Protein AF-A0A917LPY7-F1 (afdb_monomer)

Structure (mmCIF, N/CA/C/O backbone):
data_AF-A0A917LPY7-F1
#
_entry.id   AF-A0A917LPY7-F1
#
loop_
_atom_site.group_PDB
_atom_site.id
_atom_site.type_symbol
_atom_site.label_atom_id
_atom_site.label_alt_id
_atom_site.label_comp_id
_atom_site.label_asym_id
_atom_site.label_entity_id
_atom_site.label_seq_id
_atom_site.pdbx_PDB_ins_code
_atom_site.Cartn_x
_atom_site.Cartn_y
_atom_site.Cartn_z
_atom_site.occupancy
_atom_site.B_iso_or_equiv
_atom_site.auth_seq_id
_atom_site.auth_comp_id
_atom_site.auth_asym_id
_atom_site.auth_atom_id
_atom_site.pdbx_PDB_model_num
ATOM 1 N N . MET A 1 1 ? 67.720 -9.471 -18.665 1.00 42.44 1 MET A N 1
ATOM 2 C CA . MET A 1 1 ? 66.424 -9.735 -19.330 1.00 42.44 1 MET A CA 1
ATOM 3 C C . MET A 1 1 ? 65.319 -9.202 -18.431 1.00 42.44 1 MET A C 1
ATOM 5 O O . MET A 1 1 ? 65.084 -9.789 -17.387 1.00 42.44 1 MET A O 1
ATOM 9 N N . SER A 1 2 ? 64.726 -8.051 -18.761 1.00 42.56 2 SER A N 1
ATOM 10 C CA . SER A 1 2 ? 63.633 -7.454 -17.977 1.00 42.56 2 SER A CA 1
ATOM 11 C C . SER A 1 2 ? 62.319 -7.682 -18.719 1.00 42.56 2 SER A C 1
ATOM 13 O O . SER A 1 2 ? 62.159 -7.224 -19.850 1.00 42.56 2 SER A O 1
ATOM 15 N N . VAL A 1 3 ? 61.418 -8.455 -18.113 1.00 53.56 3 VAL A N 1
ATOM 16 C CA . VAL A 1 3 ? 60.101 -8.788 -18.663 1.00 53.56 3 VAL A CA 1
ATOM 17 C C . VAL A 1 3 ? 59.169 -7.608 -18.385 1.00 53.56 3 VAL A C 1
ATOM 19 O O . VAL A 1 3 ? 58.763 -7.392 -17.244 1.00 53.56 3 VAL A O 1
ATOM 22 N N . ARG A 1 4 ? 58.840 -6.815 -19.416 1.00 50.03 4 ARG A N 1
ATOM 23 C CA . ARG A 1 4 ? 57.766 -5.813 -19.325 1.00 50.03 4 ARG A CA 1
ATOM 24 C C . ARG A 1 4 ? 56.447 -6.548 -19.085 1.00 50.03 4 ARG A C 1
ATOM 26 O O . ARG A 1 4 ? 56.003 -7.304 -19.944 1.00 50.03 4 ARG A O 1
ATOM 33 N N . LYS A 1 5 ? 55.822 -6.318 -17.928 1.00 61.34 5 LYS A N 1
ATOM 34 C CA . LYS A 1 5 ? 54.415 -6.676 -17.717 1.00 61.34 5 LYS A CA 1
ATOM 35 C C . LYS A 1 5 ? 53.563 -5.863 -18.702 1.00 61.34 5 LYS A C 1
ATOM 37 O O . LYS A 1 5 ? 53.832 -4.668 -18.841 1.00 61.34 5 LYS A O 1
ATOM 42 N N . PRO A 1 6 ? 52.571 -6.467 -19.378 1.00 52.78 6 PRO A N 1
ATOM 43 C CA . PRO A 1 6 ? 51.635 -5.706 -20.189 1.00 52.78 6 PRO A CA 1
ATOM 44 C C . PRO A 1 6 ? 50.858 -4.781 -19.250 1.00 52.78 6 PRO A C 1
ATOM 46 O O . PRO A 1 6 ? 50.106 -5.239 -18.391 1.00 52.78 6 PRO A O 1
ATOM 49 N N . GLY A 1 7 ? 51.113 -3.478 -19.364 1.00 58.09 7 GLY A N 1
ATOM 50 C CA . GLY A 1 7 ? 50.223 -2.476 -18.801 1.00 58.09 7 GLY A CA 1
ATOM 51 C C . GLY A 1 7 ? 48.878 -2.642 -19.491 1.00 58.09 7 GLY A C 1
ATOM 52 O O . GLY A 1 7 ? 48.815 -2.678 -20.718 1.00 58.09 7 GLY A O 1
ATOM 53 N N . VAL A 1 8 ? 47.819 -2.822 -18.710 1.00 63.56 8 VAL A N 1
ATOM 54 C CA . VAL A 1 8 ? 46.458 -2.706 -19.224 1.00 63.56 8 VAL A CA 1
ATOM 55 C C . VAL A 1 8 ? 46.267 -1.224 -19.527 1.00 63.56 8 VAL A C 1
ATOM 57 O O . VAL A 1 8 ? 45.923 -0.444 -18.642 1.00 63.56 8 VAL A O 1
ATOM 60 N N . ASP A 1 9 ? 46.581 -0.826 -20.759 1.00 60.12 9 ASP A N 1
ATOM 61 C CA . ASP A 1 9 ? 46.229 0.486 -21.298 1.00 60.12 9 ASP A CA 1
ATOM 62 C C . ASP A 1 9 ? 44.709 0.508 -21.475 1.00 60.12 9 ASP A C 1
ATOM 64 O O . ASP A 1 9 ? 44.155 0.232 -22.538 1.00 60.12 9 ASP A O 1
ATOM 68 N N . THR A 1 10 ? 44.006 0.752 -20.372 1.00 64.62 10 THR A N 1
ATOM 69 C CA . THR A 1 10 ? 42.572 1.027 -20.395 1.00 64.62 10 THR A CA 1
ATOM 70 C C . THR A 1 10 ? 42.388 2.390 -21.046 1.00 64.62 10 THR A C 1
ATOM 72 O O . THR A 1 10 ? 42.613 3.421 -20.413 1.00 64.62 10 THR A O 1
ATOM 75 N N . ASP A 1 11 ? 42.026 2.391 -22.327 1.00 65.31 11 ASP A N 1
ATOM 76 C CA . ASP A 1 11 ? 41.759 3.606 -23.089 1.00 65.31 11 ASP A CA 1
ATOM 77 C C . ASP A 1 11 ? 40.650 4.418 -22.377 1.00 65.31 11 ASP A C 1
ATOM 79 O O . ASP A 1 11 ? 39.525 3.924 -22.222 1.00 65.31 11 ASP A O 1
ATOM 83 N N . PRO A 1 12 ? 40.923 5.648 -21.901 1.00 64.44 12 PRO A N 1
ATOM 84 C CA . PRO A 1 12 ? 39.954 6.445 -21.144 1.00 64.44 12 PRO A CA 1
ATOM 85 C C . PRO A 1 12 ? 38.694 6.781 -21.959 1.00 64.44 12 PRO A C 1
ATOM 87 O O . PRO A 1 12 ? 37.650 7.102 -21.385 1.00 64.44 12 PRO A O 1
ATOM 90 N N . SER A 1 13 ? 38.752 6.654 -23.291 1.00 65.25 13 SER A N 1
ATOM 91 C CA . SER A 1 13 ? 37.596 6.787 -24.181 1.00 65.25 13 SER A CA 1
ATOM 92 C C . SER A 1 13 ? 36.591 5.628 -24.071 1.00 65.25 13 SER A C 1
ATOM 94 O O . SER A 1 13 ? 35.400 5.815 -24.328 1.00 65.25 13 SER A O 1
ATOM 96 N N . LEU A 1 14 ? 37.034 4.437 -23.650 1.00 63.84 14 LEU A N 1
ATOM 97 C CA . LEU A 1 14 ? 36.156 3.291 -23.398 1.00 63.84 14 LEU A CA 1
ATOM 98 C C . LEU A 1 14 ? 35.393 3.463 -22.087 1.00 63.84 14 LEU A C 1
ATOM 100 O O . LEU A 1 14 ? 34.199 3.183 -22.041 1.00 63.84 14 LEU A O 1
ATOM 104 N N . ILE A 1 15 ? 36.047 3.981 -21.044 1.00 68.44 15 ILE A N 1
ATOM 105 C CA . ILE A 1 15 ? 35.411 4.234 -19.742 1.00 68.44 15 ILE A CA 1
ATOM 106 C C . ILE A 1 15 ? 34.332 5.315 -19.881 1.00 68.44 15 ILE A C 1
ATOM 108 O O . ILE A 1 15 ? 33.222 5.143 -19.381 1.00 68.44 15 ILE A O 1
ATOM 112 N N . SER A 1 16 ? 34.611 6.394 -20.621 1.00 71.69 16 SER A N 1
ATOM 113 C CA . SER A 1 16 ? 33.638 7.474 -20.844 1.00 71.69 16 SER A CA 1
ATOM 114 C C . SER A 1 16 ? 32.423 7.038 -21.670 1.00 71.69 16 SER A C 1
ATOM 116 O O . SER A 1 16 ? 31.326 7.549 -21.456 1.00 71.69 16 SER A O 1
ATOM 118 N N . ARG A 1 17 ? 32.585 6.060 -22.571 1.00 78.06 17 ARG A N 1
ATOM 119 C CA . ARG A 1 17 ? 31.487 5.453 -23.344 1.00 78.06 17 ARG A CA 1
ATOM 120 C C . ARG A 1 17 ? 30.746 4.349 -22.590 1.00 78.06 17 ARG A C 1
ATOM 122 O O . ARG A 1 17 ? 29.551 4.174 -22.807 1.00 78.06 17 ARG A O 1
ATOM 129 N N . ALA A 1 18 ? 31.424 3.632 -21.698 1.00 80.25 18 ALA A N 1
ATOM 130 C CA . ALA A 1 18 ? 30.830 2.577 -20.881 1.00 80.25 18 ALA A CA 1
ATOM 131 C C . ALA A 1 18 ? 30.012 3.132 -19.706 1.00 80.25 18 ALA A C 1
ATOM 133 O O . ALA A 1 18 ? 28.989 2.551 -19.351 1.00 80.25 18 ALA A O 1
ATOM 134 N N . LEU A 1 19 ? 30.414 4.270 -19.133 1.00 84.50 19 LEU A N 1
ATOM 135 C CA . LEU A 1 19 ? 29.720 4.915 -18.017 1.00 84.50 19 LEU A CA 1
ATOM 136 C C . LEU A 1 19 ? 28.223 5.196 -18.281 1.00 84.50 19 LEU A C 1
ATOM 138 O O . LEU A 1 19 ? 27.407 4.795 -17.451 1.00 84.50 19 LEU A O 1
ATOM 142 N N . PRO A 1 20 ? 27.806 5.823 -19.403 1.00 86.75 20 PRO A N 1
ATOM 143 C CA . PRO A 1 20 ? 26.387 6.060 -19.671 1.00 86.75 20 PRO A CA 1
ATOM 144 C C . PRO A 1 20 ? 25.604 4.761 -19.892 1.00 86.75 20 PRO A C 1
ATOM 146 O O . PRO A 1 20 ? 24.451 4.674 -19.485 1.00 86.75 20 PRO A O 1
ATOM 149 N N . VAL A 1 21 ? 26.224 3.737 -20.487 1.00 87.31 21 VAL A N 1
ATOM 150 C CA . VAL A 1 21 ? 25.593 2.421 -20.680 1.00 87.31 21 VAL A CA 1
ATOM 151 C C . VAL A 1 21 ? 25.374 1.730 -19.334 1.00 87.31 21 VAL A C 1
ATOM 153 O O . VAL A 1 21 ? 24.289 1.219 -19.075 1.00 87.31 21 VAL A O 1
ATOM 156 N N . LEU A 1 22 ? 26.373 1.769 -18.451 1.00 87.88 22 LEU A N 1
ATOM 157 C CA . LEU A 1 22 ? 26.282 1.221 -17.099 1.00 87.88 22 LEU A CA 1
ATOM 158 C C . LEU A 1 22 ? 25.208 1.940 -16.270 1.00 87.88 22 LEU A C 1
ATOM 160 O O . LEU A 1 22 ? 24.407 1.289 -15.603 1.00 87.88 22 LEU A O 1
ATOM 164 N N . LEU A 1 23 ? 25.144 3.272 -16.360 1.00 88.12 23 LEU A N 1
ATOM 165 C CA .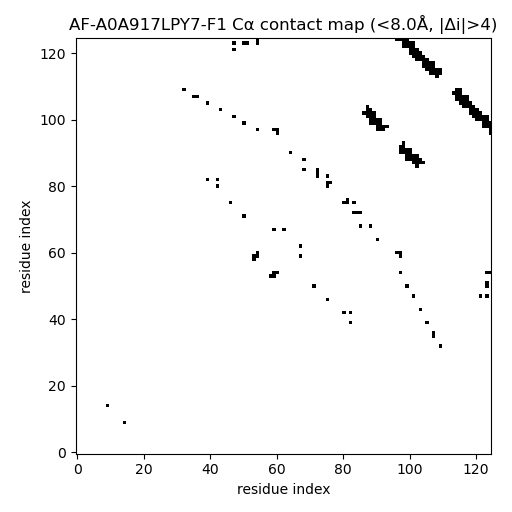 LEU A 1 23 ? 24.083 4.053 -15.727 1.00 88.12 23 LEU A CA 1
ATOM 166 C C . LEU A 1 23 ? 22.707 3.666 -16.264 1.00 88.12 23 LEU A C 1
ATOM 168 O O . LEU A 1 23 ? 21.784 3.498 -15.480 1.00 88.12 23 LEU A O 1
ATOM 172 N N . LEU A 1 24 ? 22.559 3.472 -17.573 1.00 88.56 24 LEU A N 1
ATOM 173 C CA . LEU A 1 24 ? 21.278 3.102 -18.169 1.00 88.56 24 LEU A CA 1
ATOM 174 C C . LEU A 1 24 ? 20.824 1.703 -17.726 1.00 88.56 24 LEU A C 1
ATOM 176 O O . LEU A 1 24 ? 19.658 1.519 -17.382 1.00 88.56 24 LEU A O 1
ATOM 180 N N . ILE A 1 25 ? 21.754 0.748 -17.641 1.00 88.06 25 ILE A N 1
ATOM 181 C CA . ILE A 1 25 ? 21.496 -0.602 -17.119 1.00 88.06 25 ILE A CA 1
ATOM 182 C C . ILE A 1 25 ? 21.080 -0.570 -15.644 1.00 88.06 25 ILE A C 1
ATOM 184 O O . ILE A 1 25 ? 20.316 -1.430 -15.228 1.00 88.06 25 ILE A O 1
ATOM 188 N N . LEU A 1 26 ? 21.540 0.401 -14.853 1.00 86.31 26 LEU A N 1
ATOM 189 C CA . LEU A 1 26 ? 21.194 0.498 -13.432 1.00 86.31 26 LEU A CA 1
ATOM 190 C C . LEU A 1 26 ? 19.912 1.310 -13.185 1.00 86.31 26 LEU A C 1
ATOM 192 O O . LEU A 1 26 ? 19.076 0.939 -12.364 1.00 86.31 26 LEU A O 1
ATOM 196 N N . VAL A 1 27 ? 19.736 2.408 -13.919 1.00 89.75 27 VAL A N 1
ATOM 197 C CA . VAL A 1 27 ? 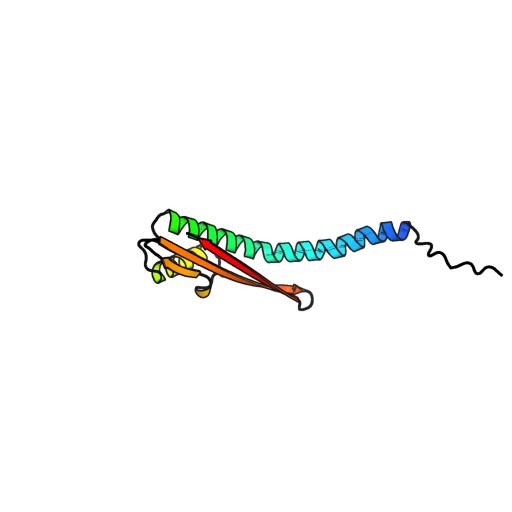18.624 3.350 -13.746 1.00 89.75 27 VAL A CA 1
ATOM 198 C C . VAL A 1 27 ? 17.318 2.778 -14.286 1.00 89.75 27 VAL A C 1
ATOM 200 O O . VAL A 1 27 ? 16.286 2.924 -13.639 1.00 89.75 27 VAL A O 1
ATOM 203 N N . VAL A 1 28 ? 17.332 2.103 -15.440 1.00 86.88 28 VAL A N 1
ATOM 204 C CA . VAL A 1 28 ? 16.097 1.578 -16.049 1.00 86.88 28 VAL A CA 1
ATOM 205 C C . VAL A 1 28 ? 15.407 0.535 -15.153 1.00 86.88 28 VAL A C 1
ATOM 207 O O . VAL A 1 28 ? 14.212 0.694 -14.896 1.00 86.88 28 VAL A O 1
ATOM 210 N N . PRO A 1 29 ? 16.106 -0.476 -14.598 1.00 83.81 29 PRO A N 1
ATOM 211 C CA . PRO A 1 29 ? 15.501 -1.402 -13.645 1.00 83.81 29 PRO A CA 1
ATOM 212 C C . PRO A 1 29 ? 15.061 -0.712 -12.356 1.00 83.81 29 PRO A C 1
ATOM 214 O O . PRO A 1 29 ? 13.995 -1.030 -11.842 1.00 83.81 29 PRO A O 1
ATOM 217 N N . ALA A 1 30 ? 15.832 0.258 -11.852 1.00 83.19 30 ALA A N 1
ATOM 218 C CA . ALA A 1 30 ? 15.455 1.002 -10.653 1.00 83.19 30 ALA A CA 1
ATOM 219 C C . ALA A 1 30 ? 14.136 1.768 -10.853 1.00 83.19 30 ALA A C 1
ATOM 221 O O . ALA A 1 30 ? 13.238 1.670 -10.020 1.00 83.19 30 ALA A O 1
ATOM 222 N N . ILE A 1 31 ? 13.975 2.465 -11.984 1.00 87.31 31 ILE A N 1
ATOM 223 C CA . ILE A 1 31 ? 12.723 3.151 -12.337 1.00 87.31 31 ILE A CA 1
ATOM 224 C C . ILE A 1 31 ? 11.579 2.145 -12.474 1.00 87.31 31 ILE A C 1
ATOM 226 O O . ILE A 1 31 ? 10.489 2.400 -11.972 1.00 87.31 31 ILE A O 1
ATOM 230 N N . TYR A 1 32 ? 11.816 1.002 -13.120 1.00 84.44 32 TYR A N 1
ATOM 231 C CA . TYR A 1 32 ? 10.805 -0.045 -13.266 1.00 84.44 32 TYR A CA 1
ATOM 232 C C . TYR A 1 32 ? 10.320 -0.572 -11.907 1.00 84.44 32 TYR A C 1
ATOM 234 O O . TYR A 1 32 ? 9.116 -0.673 -11.676 1.00 84.44 32 TYR A O 1
ATOM 242 N N . ILE A 1 33 ? 11.249 -0.849 -10.990 1.00 81.38 33 ILE A N 1
ATOM 243 C CA . ILE A 1 33 ? 10.945 -1.308 -9.630 1.00 81.38 33 ILE A CA 1
ATOM 244 C C . ILE A 1 33 ? 10.140 -0.242 -8.881 1.00 81.38 33 ILE A C 1
ATOM 246 O O . ILE A 1 33 ? 9.084 -0.549 -8.332 1.00 81.38 33 ILE A O 1
ATOM 250 N N . VAL A 1 34 ? 10.580 1.021 -8.910 1.00 82.06 34 VAL A N 1
ATOM 251 C CA . VAL A 1 34 ? 9.855 2.130 -8.270 1.00 82.06 34 VAL A CA 1
ATOM 252 C C . VAL A 1 34 ? 8.451 2.259 -8.850 1.00 82.06 34 VAL A C 1
ATOM 254 O O . VAL A 1 34 ? 7.489 2.318 -8.091 1.00 82.06 34 VAL A O 1
ATOM 257 N N . TYR A 1 35 ? 8.302 2.236 -10.174 1.00 82.88 35 TYR A N 1
ATOM 258 C CA . TYR A 1 35 ? 6.999 2.319 -10.833 1.00 82.88 35 TYR A CA 1
ATOM 259 C C . TYR A 1 35 ? 6.060 1.182 -10.411 1.00 82.88 35 TYR A C 1
ATOM 261 O O . TYR A 1 35 ? 4.862 1.399 -10.247 1.00 82.88 35 TYR A O 1
ATOM 269 N N . ARG A 1 36 ? 6.601 -0.020 -10.181 1.00 79.94 36 ARG A N 1
ATOM 270 C CA . ARG A 1 36 ? 5.821 -1.182 -9.751 1.00 79.94 36 ARG A CA 1
ATOM 271 C C . ARG A 1 36 ? 5.397 -1.112 -8.283 1.00 79.94 36 ARG A C 1
ATOM 273 O O . ARG A 1 36 ? 4.283 -1.514 -7.970 1.00 79.94 36 ARG A O 1
ATOM 280 N N . ILE A 1 37 ? 6.257 -0.592 -7.408 1.00 76.81 37 ILE A N 1
ATOM 281 C CA . ILE A 1 37 ? 6.002 -0.497 -5.961 1.00 76.81 37 ILE A CA 1
ATOM 282 C C . ILE A 1 37 ? 5.150 0.734 -5.610 1.00 76.81 37 ILE A C 1
ATOM 284 O O . ILE A 1 37 ? 4.361 0.682 -4.673 1.00 76.81 37 ILE A O 1
ATOM 288 N N . THR A 1 38 ? 5.270 1.831 -6.367 1.00 77.94 38 THR A N 1
ATOM 289 C CA . THR A 1 38 ? 4.560 3.103 -6.115 1.00 77.94 38 THR A CA 1
ATOM 290 C C . THR A 1 38 ? 3.055 2.950 -5.853 1.00 77.94 38 THR A C 1
ATOM 292 O O . THR A 1 38 ? 2.609 3.454 -4.824 1.00 77.94 38 THR A O 1
ATOM 295 N N . PRO A 1 39 ? 2.253 2.286 -6.713 1.00 77.75 39 PRO A N 1
ATOM 296 C CA . PRO A 1 39 ? 0.818 2.146 -6.452 1.00 77.75 39 PRO A CA 1
ATOM 297 C C . PRO A 1 39 ? 0.546 1.388 -5.148 1.00 77.75 39 PRO A C 1
ATOM 299 O O . PRO A 1 39 ? -0.277 1.810 -4.348 1.00 77.75 39 PRO A O 1
ATOM 302 N N . ALA A 1 40 ? 1.322 0.340 -4.879 1.00 73.62 40 ALA A N 1
ATOM 303 C CA . ALA A 1 40 ? 1.179 -0.495 -3.694 1.00 73.62 40 ALA A CA 1
ATOM 304 C C . ALA A 1 40 ? 1.531 0.267 -2.395 1.00 73.62 40 ALA A C 1
ATOM 306 O O . ALA A 1 40 ? 0.899 0.082 -1.356 1.00 73.62 40 ALA A O 1
ATOM 307 N N . TYR A 1 41 ? 2.517 1.167 -2.466 1.00 75.38 41 TYR A N 1
ATOM 308 C CA . TYR A 1 41 ? 2.876 2.066 -1.369 1.00 75.38 41 TYR A CA 1
ATOM 309 C C . TYR A 1 41 ? 1.822 3.156 -1.132 1.00 75.38 41 TYR A C 1
ATOM 311 O O . TYR A 1 41 ? 1.533 3.494 0.015 1.00 75.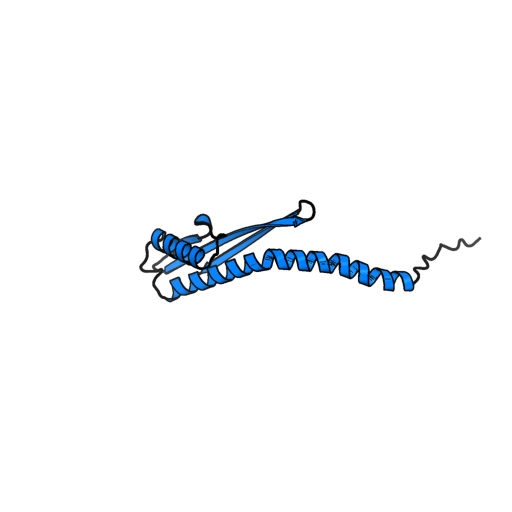38 41 TYR A O 1
ATOM 319 N N . LEU A 1 42 ? 1.242 3.710 -2.203 1.00 79.88 42 LEU A N 1
ATOM 320 C CA . LEU A 1 42 ? 0.136 4.660 -2.087 1.00 79.88 42 LEU A CA 1
ATOM 321 C C . LEU A 1 42 ? -1.059 4.000 -1.394 1.00 79.88 42 LEU A C 1
ATOM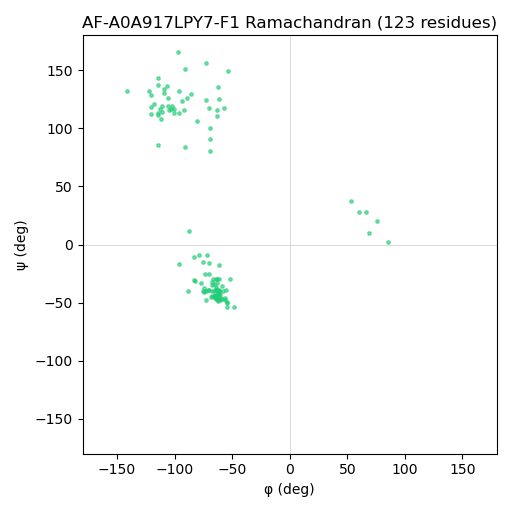 323 O O . LEU A 1 42 ? -1.558 4.565 -0.423 1.00 79.88 42 LEU A O 1
ATOM 327 N N . ASP A 1 43 ? -1.444 2.794 -1.816 1.00 74.25 43 ASP A N 1
ATOM 328 C CA . ASP A 1 43 ? -2.515 2.013 -1.186 1.00 74.25 43 ASP A CA 1
ATOM 329 C C . ASP A 1 43 ? -2.266 1.831 0.318 1.00 74.25 43 ASP A C 1
ATOM 331 O O . ASP A 1 43 ? -3.132 2.152 1.134 1.00 74.25 43 ASP A O 1
ATOM 335 N N . TYR A 1 44 ? -1.054 1.406 0.698 1.00 73.69 44 TYR A N 1
ATOM 336 C CA . TYR A 1 44 ? -0.650 1.281 2.101 1.00 73.69 44 TYR A CA 1
ATOM 337 C C . TYR A 1 44 ? -0.806 2.600 2.872 1.00 73.69 44 TYR A C 1
ATOM 339 O O . TYR A 1 44 ? -1.379 2.641 3.963 1.00 73.69 44 TYR A O 1
ATOM 347 N N . HIS A 1 45 ? -0.327 3.707 2.304 1.00 79.50 45 HIS A N 1
ATOM 348 C CA . HIS A 1 45 ? -0.397 5.008 2.959 1.00 79.50 45 HIS A CA 1
ATOM 349 C C . HIS A 1 45 ? -1.844 5.480 3.162 1.00 79.50 45 HIS A C 1
ATOM 351 O O . HIS A 1 45 ? -2.184 6.023 4.220 1.00 79.50 45 HIS A O 1
ATOM 357 N N . TYR A 1 46 ? -2.714 5.241 2.177 1.00 79.50 46 TYR A N 1
ATOM 358 C CA . TYR A 1 46 ? -4.143 5.516 2.297 1.00 79.50 46 TYR A CA 1
ATOM 359 C C . TYR A 1 46 ? -4.788 4.658 3.389 1.00 79.50 46 TYR A C 1
ATOM 361 O O . TYR A 1 46 ? -5.485 5.210 4.241 1.00 79.50 46 TYR A O 1
ATOM 369 N N . MET A 1 47 ? -4.491 3.354 3.440 1.00 76.69 47 MET A N 1
ATOM 370 C CA . MET A 1 47 ? -4.983 2.456 4.492 1.00 76.69 47 MET A CA 1
ATOM 371 C C . MET A 1 47 ? -4.652 2.963 5.893 1.00 76.69 47 MET A C 1
ATOM 373 O O . MET A 1 47 ? -5.548 3.131 6.723 1.00 76.69 47 MET A O 1
ATOM 377 N N . VAL A 1 48 ? -3.375 3.250 6.150 1.00 77.38 48 VAL A N 1
ATOM 378 C CA . VAL A 1 48 ? -2.910 3.720 7.460 1.00 77.38 48 VAL A CA 1
ATOM 379 C C . VAL A 1 48 ? -3.571 5.046 7.831 1.00 77.38 48 VAL A C 1
ATOM 381 O O . VAL A 1 48 ? -3.977 5.245 8.978 1.00 77.38 48 VAL A O 1
ATOM 384 N N . THR A 1 49 ? -3.726 5.953 6.866 1.00 80.62 49 THR A N 1
ATOM 385 C CA . THR A 1 49 ? -4.350 7.260 7.105 1.00 80.62 49 THR A CA 1
ATOM 386 C C . THR A 1 49 ? -5.827 7.114 7.470 1.00 80.62 49 THR A C 1
ATOM 388 O O . THR A 1 49 ? -6.272 7.711 8.452 1.00 80.62 49 THR A O 1
ATOM 391 N N . THR A 1 50 ? -6.582 6.281 6.748 1.00 77.06 50 THR A N 1
ATOM 392 C CA . THR A 1 50 ? -7.98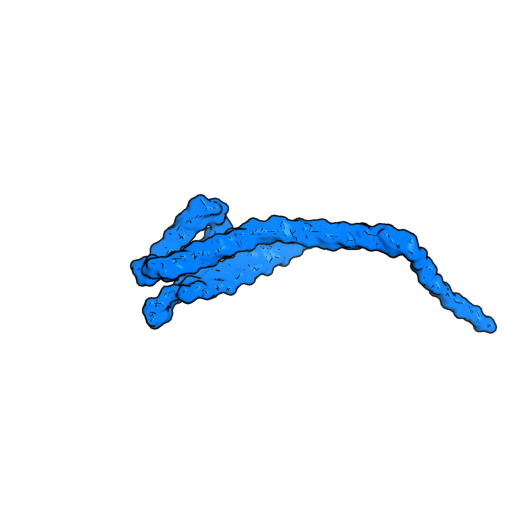6 5.984 7.069 1.00 77.06 50 THR A CA 1
ATOM 393 C C . THR A 1 50 ? -8.117 5.312 8.435 1.00 77.06 50 THR A C 1
ATOM 395 O O . THR A 1 50 ? -8.996 5.667 9.218 1.00 77.06 50 THR A O 1
ATOM 398 N N . ALA A 1 51 ? -7.209 4.395 8.772 1.00 73.81 51 ALA A N 1
ATOM 399 C CA . ALA A 1 51 ? -7.220 3.712 10.061 1.00 73.81 51 ALA A CA 1
ATOM 400 C C . ALA A 1 51 ? -6.993 4.678 11.226 1.00 73.81 51 ALA A C 1
ATOM 402 O O . ALA A 1 51 ? -7.751 4.681 12.196 1.00 73.81 51 ALA A O 1
ATOM 403 N N . ARG A 1 52 ? -5.991 5.556 11.096 1.00 78.00 52 ARG A N 1
ATOM 404 C CA . ARG A 1 52 ? -5.721 6.626 12.066 1.00 78.00 52 ARG A CA 1
ATOM 405 C C . ARG A 1 52 ? -6.924 7.541 12.244 1.00 78.00 52 ARG A C 1
ATOM 407 O O . ARG A 1 52 ? -7.222 7.924 13.370 1.00 78.00 52 ARG A O 1
ATOM 414 N N . GLN A 1 53 ? -7.632 7.874 11.165 1.00 78.31 53 GLN A N 1
ATOM 415 C CA . GLN A 1 53 ? -8.844 8.692 11.240 1.00 78.31 53 GLN A CA 1
ATOM 416 C C . GLN A 1 53 ? -9.970 7.989 12.013 1.00 78.31 53 GLN A C 1
ATOM 418 O O . GLN A 1 53 ? -10.566 8.616 12.885 1.00 78.31 53 GLN A O 1
ATOM 423 N N . MET A 1 54 ? -10.213 6.696 11.770 1.00 71.56 54 MET A N 1
ATOM 424 C CA . MET A 1 54 ? -11.240 5.924 12.490 1.00 71.56 54 MET A CA 1
ATOM 425 C C . MET A 1 54 ? -10.944 5.779 13.991 1.00 71.56 54 MET A C 1
ATOM 427 O O . MET A 1 54 ? -11.866 5.825 14.811 1.00 71.56 54 MET A O 1
ATOM 431 N N . VAL A 1 55 ? -9.669 5.622 14.367 1.00 72.62 55 VAL A N 1
ATOM 432 C CA . VAL A 1 55 ? -9.263 5.550 15.781 1.00 72.62 55 VAL A CA 1
ATOM 433 C C . VAL A 1 55 ? -9.351 6.923 16.444 1.00 72.62 55 VAL A C 1
ATOM 435 O O . VAL A 1 55 ? -9.989 7.056 17.487 1.00 72.62 55 VAL A O 1
ATOM 438 N N . HIS A 1 56 ? -8.816 7.974 15.813 1.00 72.69 56 HIS A N 1
ATOM 439 C CA . HIS A 1 56 ? -8.876 9.335 16.359 1.00 72.69 56 HIS A CA 1
ATOM 440 C C . HIS A 1 56 ? -10.298 9.899 16.470 1.00 72.69 56 HIS A C 1
ATOM 442 O O . HIS A 1 56 ? -10.556 10.703 17.365 1.00 72.69 56 HIS A O 1
ATOM 448 N N . ALA A 1 57 ? -11.225 9.489 15.601 1.00 67.12 57 ALA A N 1
ATOM 449 C CA . ALA A 1 57 ? -12.628 9.892 15.679 1.00 67.12 57 ALA A CA 1
ATOM 450 C C . ALA A 1 57 ? -13.391 9.232 16.851 1.00 67.12 57 ALA A C 1
ATOM 452 O O . ALA A 1 57 ? -14.529 9.611 17.136 1.00 67.12 57 ALA A O 1
ATOM 453 N N . GLY A 1 58 ? -12.795 8.247 17.540 1.00 63.16 58 GLY A N 1
ATOM 454 C CA . GLY A 1 58 ? -13.457 7.474 18.598 1.00 63.16 58 GLY A CA 1
ATOM 455 C C . GLY A 1 58 ? -14.562 6.545 18.075 1.00 63.16 58 GLY A C 1
ATOM 456 O O . GLY A 1 58 ? -15.334 5.985 18.856 1.00 63.16 58 GLY A O 1
ATOM 457 N N . GLU A 1 59 ? -14.661 6.374 16.755 1.00 63.47 59 GLU A N 1
ATOM 458 C CA . GLU A 1 59 ? -15.604 5.457 16.110 1.00 63.47 59 GLU A CA 1
ATOM 459 C C . GLU A 1 59 ? -15.162 4.006 16.327 1.00 63.47 59 GLU A C 1
ATOM 461 O O . GLU A 1 59 ? -15.975 3.156 16.697 1.00 63.47 59 GLU A O 1
ATOM 466 N N . ALA A 1 60 ? -13.851 3.745 16.250 1.00 60.16 60 ALA A N 1
ATOM 467 C CA . ALA A 1 60 ? -13.272 2.426 16.508 1.00 60.16 60 ALA A CA 1
ATOM 468 C C . ALA A 1 60 ? -13.518 1.911 17.944 1.00 60.16 60 ALA A C 1
ATOM 470 O O . ALA A 1 60 ? -13.638 0.704 18.154 1.00 60.16 60 ALA A O 1
ATOM 471 N N . GLU A 1 61 ? -13.647 2.801 18.936 1.00 61.81 61 GLU A N 1
ATOM 472 C CA . GLU A 1 61 ? -13.935 2.420 20.330 1.00 61.81 61 GLU A CA 1
ATOM 473 C C . GLU A 1 61 ? -15.385 1.958 20.537 1.00 61.81 61 GLU A C 1
ATOM 475 O O . GLU A 1 61 ? -15.668 1.176 21.446 1.00 61.81 61 GLU A O 1
ATOM 480 N N . ARG A 1 62 ? -16.315 2.417 19.687 1.00 64.75 62 ARG A N 1
ATOM 481 C CA . ARG A 1 62 ? -17.751 2.096 19.778 1.00 64.75 62 ARG A CA 1
ATOM 482 C C . ARG A 1 62 ? -18.174 0.942 18.872 1.00 64.75 62 ARG A C 1
ATOM 484 O O . ARG A 1 62 ? -19.252 0.383 19.063 1.00 64.75 62 ARG A O 1
ATOM 491 N N . MET A 1 63 ? -17.349 0.591 17.891 1.00 67.00 63 MET A N 1
ATOM 492 C CA . MET A 1 63 ? -17.632 -0.463 16.918 1.00 67.00 63 MET A CA 1
ATOM 493 C C . MET A 1 63 ? -17.110 -1.814 17.403 1.00 67.00 63 MET A C 1
ATOM 495 O O . MET A 1 63 ? -16.135 -1.893 18.138 1.00 67.00 63 MET A O 1
ATOM 499 N N . SER A 1 64 ? -17.739 -2.917 17.008 1.00 70.12 64 SER A N 1
ATOM 500 C CA . SER A 1 64 ? -17.159 -4.260 17.174 1.00 70.12 64 SER A CA 1
ATOM 501 C C . SER A 1 64 ? -16.010 -4.484 16.181 1.00 70.12 64 SER A C 1
ATOM 503 O O . SER A 1 64 ? -15.969 -3.849 15.132 1.00 70.12 64 SER A O 1
ATOM 505 N N . GLY A 1 65 ? -15.076 -5.397 16.477 1.00 68.81 65 GLY A N 1
ATOM 506 C CA . GLY A 1 65 ? -13.954 -5.674 15.568 1.00 68.81 65 GLY A CA 1
ATOM 507 C C . GLY A 1 65 ? -14.407 -6.061 14.151 1.00 68.81 65 GLY A C 1
ATOM 508 O O . GLY A 1 65 ? -13.861 -5.575 13.168 1.00 68.81 65 GLY A O 1
ATOM 509 N N . SER A 1 66 ? -15.484 -6.842 14.028 1.00 73.00 66 SER A N 1
ATOM 510 C CA . SER A 1 66 ? -16.077 -7.185 12.730 1.00 73.00 66 SER A CA 1
ATOM 511 C C . SER A 1 66 ? -16.720 -5.991 12.016 1.00 73.00 66 SER A C 1
ATOM 513 O O . SER A 1 66 ? -16.681 -5.935 10.791 1.00 73.00 66 SER A O 1
ATOM 515 N N . GLN A 1 67 ? -17.287 -5.026 12.750 1.00 73.94 67 GLN A N 1
ATOM 516 C CA . GLN A 1 67 ? -17.793 -3.780 12.166 1.00 73.94 67 GLN A CA 1
ATOM 517 C C . GLN A 1 67 ? -16.660 -2.905 11.645 1.00 73.94 67 GLN A C 1
ATOM 519 O O . GLN A 1 67 ? -16.767 -2.436 10.523 1.00 73.94 67 GLN A O 1
ATOM 524 N N . ILE A 1 68 ? -15.577 -2.735 12.410 1.00 75.88 68 ILE A N 1
ATOM 525 C CA . ILE A 1 68 ? -14.392 -1.991 11.954 1.00 75.88 68 ILE A CA 1
ATOM 526 C C . ILE A 1 68 ? -13.867 -2.614 10.663 1.00 75.88 68 ILE A C 1
ATOM 528 O O . ILE A 1 68 ? -13.609 -1.914 9.694 1.00 75.88 68 ILE A O 1
ATOM 532 N N . LEU A 1 69 ? -13.766 -3.940 10.630 1.00 77.94 69 LEU A N 1
ATOM 533 C CA . LEU A 1 69 ? -13.223 -4.660 9.489 1.00 77.94 69 LEU A CA 1
ATOM 5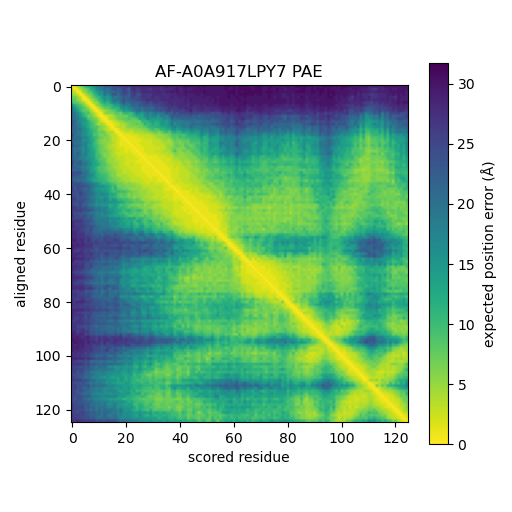34 C C . LEU A 1 69 ? -14.127 -4.557 8.247 1.00 77.94 69 LEU A C 1
ATOM 536 O O . LEU A 1 69 ? -13.628 -4.343 7.144 1.00 77.94 69 LEU A O 1
ATOM 540 N N . ASN A 1 70 ? -15.451 -4.636 8.419 1.00 79.62 70 ASN A N 1
ATOM 541 C CA . ASN A 1 70 ? -16.411 -4.429 7.330 1.00 79.62 70 ASN A CA 1
ATOM 542 C C . ASN A 1 70 ? -16.405 -2.991 6.807 1.00 79.62 70 ASN A C 1
ATOM 544 O O . ASN A 1 70 ? -16.429 -2.792 5.596 1.00 79.62 70 ASN A O 1
ATOM 548 N N . ASP A 1 71 ? -16.379 -2.004 7.699 1.00 78.06 71 ASP A N 1
ATOM 549 C CA . ASP A 1 71 ? -16.432 -0.590 7.327 1.00 78.06 71 ASP A CA 1
ATOM 550 C C . ASP A 1 71 ? -15.127 -0.155 6.646 1.00 78.06 71 ASP A C 1
ATOM 552 O O . ASP A 1 71 ? -15.132 0.510 5.611 1.00 78.06 71 ASP A O 1
ATOM 556 N N . PHE A 1 72 ? -13.996 -0.655 7.148 1.00 77.38 72 PHE A N 1
ATOM 557 C CA . PHE A 1 72 ? -12.692 -0.476 6.524 1.00 77.38 72 PHE A CA 1
ATOM 558 C C . PHE A 1 72 ? -12.628 -1.153 5.150 1.00 77.38 72 PHE A C 1
ATOM 560 O O . PHE A 1 72 ? -12.224 -0.526 4.176 1.00 77.38 72 PHE A O 1
ATOM 567 N N . SER A 1 73 ? -13.103 -2.398 5.026 1.00 77.12 73 SER A N 1
ATOM 568 C CA . SER A 1 73 ? -13.171 -3.099 3.735 1.00 77.12 73 SER A CA 1
ATOM 569 C C . SER A 1 73 ? -14.081 -2.384 2.728 1.00 77.12 73 SER A C 1
ATOM 571 O O . SER A 1 73 ? -13.736 -2.278 1.549 1.00 77.12 73 SER A O 1
ATOM 573 N N . ALA A 1 74 ? -15.216 -1.847 3.183 1.00 78.38 74 ALA A N 1
ATOM 574 C CA . ALA A 1 74 ? -16.114 -1.057 2.351 1.00 78.38 74 ALA A CA 1
ATOM 575 C C . ALA A 1 74 ? -15.439 0.236 1.868 1.00 78.38 74 ALA A C 1
ATOM 577 O O . ALA A 1 74 ? -15.474 0.525 0.671 1.00 78.38 74 ALA A O 1
ATOM 578 N N . ASN A 1 75 ? -14.760 0.965 2.758 1.00 77.31 75 ASN A N 1
ATOM 579 C CA . ASN A 1 75 ? -14.011 2.173 2.408 1.00 77.31 75 ASN A CA 1
ATOM 580 C C . ASN A 1 75 ? -12.850 1.897 1.443 1.00 77.31 75 ASN A C 1
ATOM 582 O O . ASN A 1 75 ? -12.637 2.673 0.512 1.00 77.31 75 ASN A O 1
ATOM 586 N N . MET A 1 76 ? -12.128 0.786 1.608 1.00 77.75 76 MET A N 1
ATOM 587 C CA . MET A 1 76 ? -11.058 0.3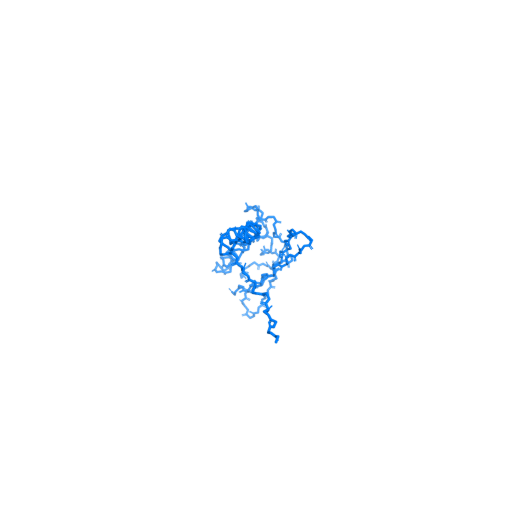94 0.682 1.00 77.75 76 MET A CA 1
ATOM 588 C C . MET A 1 76 ? -11.607 0.093 -0.716 1.00 77.75 76 MET A C 1
ATOM 590 O O . MET A 1 76 ? -11.096 0.623 -1.701 1.00 77.75 76 MET A O 1
ATOM 594 N N . ARG A 1 77 ? -12.724 -0.643 -0.814 1.00 77.44 77 ARG A N 1
ATOM 595 C CA . ARG A 1 77 ? -13.402 -0.895 -2.099 1.00 77.44 77 ARG A CA 1
ATOM 596 C C . ARG A 1 77 ? -13.904 0.382 -2.770 1.00 77.44 77 ARG A C 1
ATOM 598 O O . ARG A 1 77 ? -13.786 0.512 -3.984 1.00 77.44 77 ARG A O 1
ATOM 605 N N . LEU A 1 78 ? -14.460 1.324 -2.007 1.00 71.81 78 LEU A N 1
ATOM 606 C CA . LEU A 1 78 ? -14.921 2.611 -2.547 1.00 71.81 78 LEU A CA 1
ATOM 607 C C . LEU A 1 78 ? -13.766 3.438 -3.131 1.00 71.81 78 LEU A C 1
ATOM 609 O O . LEU A 1 78 ? -13.945 4.124 -4.137 1.00 71.81 78 LEU A O 1
ATOM 613 N N . ASN A 1 79 ? -12.574 3.322 -2.546 1.00 71.69 79 ASN A N 1
ATOM 614 C CA . ASN A 1 79 ? -11.360 3.976 -3.027 1.00 71.69 79 ASN A CA 1
ATOM 615 C C . ASN A 1 79 ? -10.595 3.162 -4.088 1.00 71.69 79 ASN A C 1
ATOM 617 O O . ASN A 1 79 ? -9.487 3.546 -4.445 1.00 71.69 79 ASN A O 1
ATOM 621 N N . HIS A 1 80 ? -11.192 2.093 -4.635 1.00 70.31 80 HIS A N 1
ATOM 622 C CA . HIS A 1 80 ? -10.584 1.201 -5.638 1.00 70.31 80 HIS A CA 1
ATOM 623 C C . HIS A 1 80 ? -9.298 0.504 -5.158 1.00 70.31 80 HIS A C 1
ATOM 625 O O . HIS A 1 80 ? -8.437 0.146 -5.959 1.00 70.31 80 HIS A O 1
ATOM 631 N N . ILE A 1 81 ? -9.175 0.292 -3.846 1.00 68.62 81 ILE A N 1
ATOM 632 C CA . ILE A 1 81 ? -8.068 -0.438 -3.231 1.00 68.62 81 ILE A CA 1
ATOM 633 C C . ILE A 1 81 ? -8.478 -1.914 -3.134 1.00 68.62 81 ILE A C 1
ATOM 635 O O . ILE A 1 81 ? -8.990 -2.379 -2.115 1.00 68.62 81 ILE A O 1
ATOM 639 N N . ASP A 1 82 ? -8.281 -2.649 -4.232 1.00 65.75 82 ASP A N 1
ATOM 640 C CA . ASP A 1 82 ? -8.588 -4.088 -4.337 1.00 65.75 82 ASP A CA 1
ATOM 641 C C . ASP A 1 82 ? -7.513 -4.981 -3.687 1.00 65.75 82 ASP A C 1
ATOM 643 O O . ASP A 1 82 ? -7.695 -6.187 -3.523 1.00 65.75 82 ASP A O 1
ATOM 647 N N . THR A 1 83 ? -6.386 -4.386 -3.299 1.00 66.88 83 THR A N 1
ATOM 648 C CA . THR A 1 83 ? -5.260 -5.041 -2.624 1.00 66.88 83 THR A CA 1
ATOM 649 C C . THR A 1 83 ? -5.542 -5.341 -1.153 1.00 66.88 83 THR A C 1
ATOM 651 O O . THR A 1 83 ? -4.840 -6.152 -0.555 1.00 66.88 83 THR A O 1
ATOM 654 N N . PHE A 1 84 ? -6.579 -4.746 -0.553 1.00 65.94 84 PHE A N 1
ATOM 655 C CA . PHE A 1 84 ? -6.926 -5.000 0.843 1.00 65.94 84 PHE A CA 1
ATOM 656 C C . PHE A 1 84 ? -7.546 -6.384 1.053 1.00 65.94 84 PHE A C 1
ATOM 658 O O . PHE A 1 84 ? -8.606 -6.696 0.509 1.00 65.94 84 PHE A O 1
ATOM 665 N N . GLN A 1 85 ? -6.958 -7.173 1.949 1.00 67.88 85 GLN A N 1
ATOM 666 C CA . GLN A 1 85 ? -7.559 -8.398 2.466 1.00 67.88 85 GLN A CA 1
ATOM 667 C C . GLN A 1 85 ? -7.861 -8.255 3.955 1.00 67.88 85 GLN A C 1
ATOM 669 O O . GLN A 1 85 ? -7.076 -7.701 4.721 1.00 67.88 85 GLN A O 1
ATOM 674 N N . ALA A 1 86 ? -8.982 -8.841 4.381 1.00 64.19 86 ALA A N 1
ATOM 675 C CA . ALA A 1 86 ? -9.413 -8.884 5.778 1.00 64.19 86 ALA A CA 1
ATOM 676 C C . ALA A 1 86 ? -8.334 -9.418 6.741 1.00 64.19 86 ALA A C 1
ATOM 678 O O . ALA A 1 86 ? -8.303 -9.025 7.901 1.00 64.19 86 ALA A O 1
ATOM 679 N N . GLY A 1 87 ? -7.452 -10.300 6.258 1.00 68.69 87 GLY A N 1
ATOM 680 C CA . GLY A 1 87 ? -6.355 -10.867 7.043 1.00 68.69 87 GLY A CA 1
ATOM 681 C C . GLY A 1 87 ? -5.231 -9.885 7.382 1.00 68.69 87 GLY A C 1
ATOM 682 O O . GLY A 1 87 ? -4.463 -10.173 8.291 1.00 68.69 87 GLY A O 1
ATOM 683 N N . TYR A 1 88 ? -5.146 -8.738 6.702 1.00 71.81 88 TYR A N 1
ATOM 684 C CA . TYR A 1 88 ? -4.104 -7.733 6.944 1.00 71.81 88 TYR A CA 1
ATOM 685 C C . TYR A 1 88 ? -4.416 -6.799 8.112 1.00 71.81 88 TYR A C 1
ATOM 687 O O . TYR A 1 88 ? -3.555 -6.026 8.521 1.00 71.81 88 TYR A O 1
ATOM 695 N N . LEU A 1 89 ? -5.643 -6.839 8.638 1.00 72.75 89 LEU A N 1
ATOM 696 C CA . LEU A 1 89 ? -6.071 -6.010 9.755 1.00 72.75 89 LEU A CA 1
ATOM 697 C C . LEU A 1 89 ? -6.379 -6.884 10.964 1.00 72.75 89 LEU A C 1
ATOM 699 O O . LEU A 1 89 ? -7.361 -7.629 10.988 1.00 72.75 89 LEU A O 1
ATOM 703 N N . ARG A 1 90 ? -5.568 -6.736 12.004 1.00 76.88 90 ARG A N 1
ATOM 704 C CA . ARG A 1 90 ? -5.775 -7.369 13.297 1.00 76.88 90 ARG A CA 1
ATOM 705 C C . ARG A 1 90 ? -6.169 -6.317 14.321 1.00 76.88 90 ARG A C 1
ATOM 707 O O . ARG A 1 90 ? -5.595 -5.238 14.394 1.00 76.88 90 ARG A O 1
ATOM 714 N N . ILE A 1 91 ? -7.196 -6.626 15.100 1.00 77.06 91 ILE A N 1
ATOM 715 C CA . ILE A 1 91 ? -7.779 -5.687 16.056 1.00 77.06 91 ILE A CA 1
ATOM 716 C C . ILE A 1 91 ? -7.491 -6.226 17.445 1.00 77.06 91 ILE A C 1
ATOM 718 O O . ILE A 1 91 ? -7.971 -7.303 17.804 1.00 77.06 91 ILE A O 1
ATOM 722 N N . GLU A 1 92 ? -6.722 -5.475 18.221 1.00 77.50 92 GLU A N 1
ATOM 723 C CA . GLU A 1 92 ? -6.423 -5.798 19.609 1.00 77.50 92 GLU A CA 1
ATOM 724 C C . GLU A 1 92 ? -7.038 -4.737 20.520 1.00 77.50 92 GLU A C 1
ATOM 726 O O . GLU A 1 92 ? -7.016 -3.543 20.235 1.00 77.50 92 GLU A O 1
ATOM 731 N N . ARG A 1 93 ? -7.653 -5.175 21.619 1.00 73.38 93 ARG A N 1
ATOM 732 C CA . ARG A 1 93 ? -8.168 -4.277 22.654 1.00 73.38 93 ARG A CA 1
ATOM 733 C C . ARG A 1 93 ? -7.486 -4.605 23.952 1.00 73.38 93 ARG A C 1
ATOM 735 O O . ARG A 1 93 ? -7.746 -5.660 24.525 1.00 73.38 93 ARG A O 1
ATOM 742 N N . ASP A 1 94 ? -6.673 -3.674 24.419 1.00 67.44 94 ASP A N 1
ATOM 743 C CA . ASP A 1 94 ? -6.072 -3.748 25.737 1.00 67.44 94 ASP A CA 1
ATOM 744 C C . ASP A 1 94 ? -6.493 -2.523 26.554 1.00 67.44 94 ASP A C 1
ATOM 746 O O . ASP A 1 94 ? -6.411 -1.379 26.103 1.00 67.44 94 ASP A O 1
ATOM 750 N N . SER A 1 95 ? -6.996 -2.779 27.762 1.00 63.69 95 SER A N 1
ATOM 751 C CA . SER A 1 95 ? -7.233 -1.763 28.792 1.00 63.69 95 SER A CA 1
ATOM 752 C C . SER A 1 95 ? -8.088 -0.558 28.350 1.00 63.69 95 SER A C 1
ATOM 754 O O . SER A 1 95 ? -7.852 0.576 28.766 1.00 63.69 95 SER A O 1
ATOM 756 N N . GLY A 1 96 ? -9.105 -0.799 27.513 1.00 66.25 96 GLY A N 1
ATOM 757 C CA . GLY A 1 96 ? -10.050 0.225 27.041 1.00 66.25 96 GLY A CA 1
ATOM 758 C C . GLY A 1 96 ? -9.588 1.022 25.819 1.00 66.25 96 GLY A C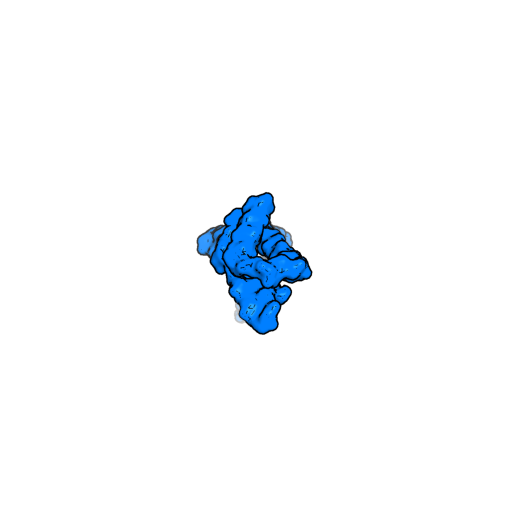 1
ATOM 759 O O . GLY A 1 96 ? -10.322 1.898 25.377 1.00 66.25 96 GLY A O 1
ATOM 760 N N . ARG A 1 97 ? -8.418 0.706 25.250 1.00 64.69 97 ARG A N 1
ATOM 761 C CA . ARG A 1 97 ? -7.927 1.278 23.990 1.00 64.69 97 ARG A CA 1
ATOM 762 C C . ARG A 1 97 ? -8.035 0.242 22.879 1.00 64.69 97 ARG A C 1
ATOM 764 O O . ARG A 1 97 ? -7.728 -0.931 23.091 1.00 64.69 97 ARG A O 1
ATOM 771 N N . THR A 1 98 ? -8.499 0.665 21.706 1.00 70.62 98 THR A N 1
ATOM 772 C CA . THR A 1 98 ? -8.551 -0.194 20.515 1.00 70.62 98 THR A CA 1
ATOM 773 C C . THR A 1 98 ? -7.317 0.077 19.672 1.00 70.62 98 THR A C 1
ATOM 775 O O . THR A 1 98 ? -7.191 1.160 19.121 1.00 70.62 98 THR A O 1
ATOM 778 N N . MET A 1 99 ? -6.433 -0.911 19.571 1.00 72.50 99 MET A N 1
ATOM 779 C CA . MET A 1 99 ? -5.271 -0.885 18.693 1.00 72.50 99 MET A CA 1
ATOM 780 C C . MET A 1 99 ? -5.606 -1.601 17.385 1.00 72.50 99 MET A C 1
ATOM 782 O O . MET A 1 99 ? -6.140 -2.715 17.380 1.00 72.50 99 MET A O 1
ATOM 786 N N . LEU A 1 100 ? -5.278 -0.959 16.269 1.00 71.69 100 LEU A N 1
ATOM 787 C CA . LEU A 1 100 ? -5.351 -1.562 14.943 1.00 71.69 100 LEU A CA 1
ATOM 788 C C . LEU A 1 100 ? -3.933 -1.920 14.511 1.00 71.69 100 LEU A C 1
ATOM 790 O O . LEU A 1 100 ? -3.079 -1.047 14.376 1.00 71.69 100 LEU A O 1
ATOM 794 N N . ILE A 1 101 ? -3.682 -3.208 14.325 1.00 77.12 101 ILE A N 1
ATOM 795 C CA . ILE A 1 101 ? -2.411 -3.745 13.853 1.00 77.12 101 ILE A CA 1
ATOM 796 C C . ILE A 1 101 ? -2.591 -4.083 12.378 1.00 77.12 101 ILE A C 1
ATOM 798 O O . ILE A 1 101 ? -3.446 -4.896 12.020 1.00 77.12 101 ILE A O 1
ATOM 802 N N . PHE A 1 102 ? -1.801 -3.439 11.529 1.00 73.38 102 PHE A N 1
ATOM 803 C CA . PHE A 1 102 ? -1.758 -3.703 10.100 1.00 73.38 102 PHE A CA 1
ATOM 804 C C . PHE A 1 102 ? -0.541 -4.565 9.790 1.00 73.38 102 PHE A C 1
ATOM 806 O O . PHE A 1 102 ? 0.587 -4.120 9.987 1.00 73.38 102 PHE A O 1
ATOM 813 N N . ASP A 1 103 ? -0.792 -5.773 9.293 1.00 71.19 103 ASP A N 1
ATOM 814 C CA . ASP A 1 103 ? 0.208 -6.700 8.768 1.00 71.19 103 ASP A CA 1
ATOM 815 C C . ASP A 1 103 ? -0.063 -6.867 7.268 1.00 71.19 103 ASP A C 1
ATOM 817 O O . ASP A 1 103 ? -0.814 -7.746 6.843 1.00 71.19 103 ASP A O 1
ATOM 821 N N . TYR A 1 104 ? 0.490 -5.966 6.458 1.00 70.19 104 TYR A N 1
ATOM 822 C CA . TYR A 1 104 ? 0.288 -5.940 5.012 1.00 70.19 104 TYR A CA 1
ATOM 823 C C . TYR A 1 104 ? 1.535 -6.450 4.300 1.00 70.19 104 TYR A C 1
ATOM 825 O O . TYR A 1 104 ? 2.625 -5.928 4.508 1.00 70.19 104 TYR A O 1
ATOM 833 N N . SER A 1 105 ? 1.377 -7.451 3.439 1.00 69.56 105 SER A N 1
ATOM 834 C CA . SER A 1 105 ? 2.479 -8.000 2.649 1.00 69.56 105 SER A CA 1
ATOM 835 C C . SER A 1 105 ? 2.149 -7.901 1.168 1.00 69.56 105 SER A C 1
ATOM 837 O O . SER A 1 105 ? 1.038 -8.240 0.749 1.00 69.56 105 SER A O 1
ATOM 839 N N . ILE A 1 106 ? 3.104 -7.405 0.384 1.00 70.19 106 ILE A N 1
ATOM 840 C CA . ILE A 1 106 ? 2.982 -7.279 -1.068 1.00 70.19 106 ILE A CA 1
ATOM 841 C C . ILE A 1 106 ? 4.049 -8.136 -1.718 1.00 70.19 106 ILE A C 1
ATOM 843 O O . ILE A 1 106 ? 5.239 -7.869 -1.561 1.00 70.19 106 ILE A O 1
ATOM 847 N N . ASP A 1 107 ? 3.608 -9.085 -2.532 1.00 73.00 107 ASP A N 1
ATOM 848 C CA . ASP A 1 107 ? 4.480 -9.832 -3.422 1.00 73.00 107 ASP A CA 1
ATOM 849 C C . ASP A 1 107 ? 4.537 -9.148 -4.789 1.00 73.00 107 ASP A C 1
ATOM 851 O O . ASP A 1 107 ? 3.542 -9.035 -5.511 1.00 73.00 107 ASP A O 1
ATOM 855 N N . VAL A 1 108 ? 5.722 -8.665 -5.148 1.00 71.62 108 VAL A N 1
ATOM 856 C CA . VAL A 1 108 ? 5.996 -8.054 -6.445 1.00 71.62 108 VAL A CA 1
ATOM 857 C C . VAL A 1 108 ? 6.909 -8.966 -7.250 1.00 71.62 108 VAL A C 1
ATOM 859 O O . VAL A 1 108 ? 8.089 -9.130 -6.939 1.00 71.62 108 VAL A O 1
ATOM 862 N N . ASP A 1 109 ? 6.377 -9.496 -8.348 1.00 74.12 109 ASP A N 1
ATOM 863 C CA . ASP A 1 109 ? 7.181 -10.186 -9.354 1.00 74.12 109 ASP A CA 1
ATOM 864 C C . ASP A 1 109 ? 8.061 -9.179 -10.108 1.00 74.12 109 ASP A C 1
ATOM 866 O O . ASP A 1 109 ? 7.578 -8.269 -10.795 1.00 74.12 109 ASP A O 1
ATOM 870 N N . ILE A 1 110 ? 9.373 -9.351 -9.984 1.00 73.94 110 ILE A N 1
ATOM 871 C CA . ILE A 1 110 ? 10.398 -8.609 -10.716 1.00 73.94 110 ILE A CA 1
ATOM 872 C C . ILE A 1 110 ? 10.847 -9.444 -11.931 1.00 73.94 110 ILE A C 1
ATOM 874 O O . ILE A 1 110 ? 10.551 -10.632 -12.081 1.00 73.94 110 ILE A O 1
ATOM 878 N N . LEU A 1 111 ? 11.559 -8.804 -12.860 1.00 68.62 111 LEU A N 1
ATOM 879 C CA . LEU A 1 111 ? 12.203 -9.471 -13.988 1.00 68.62 111 LEU A CA 1
ATOM 880 C C . LEU A 1 111 ? 13.121 -10.627 -13.556 1.00 68.62 111 LEU A C 1
ATOM 882 O O . LEU A 1 111 ? 13.780 -10.584 -12.522 1.00 68.62 111 LEU A O 1
ATOM 886 N N . MET A 1 112 ? 13.215 -11.626 -14.438 1.00 68.75 112 MET A N 1
ATOM 887 C CA . MET A 1 112 ? 14.081 -12.807 -14.313 1.00 68.75 112 MET A CA 1
ATOM 888 C C . MET A 1 112 ? 13.741 -13.771 -13.162 1.00 68.75 112 MET A C 1
ATOM 890 O O . MET A 1 112 ? 14.624 -14.479 -12.686 1.00 68.75 112 MET A O 1
ATOM 894 N N . GLY A 1 113 ? 12.475 -13.840 -12.737 1.00 70.56 113 GLY A N 1
ATOM 895 C CA . GLY A 1 113 ? 12.038 -14.786 -11.696 1.00 70.56 113 GLY A CA 1
ATOM 896 C C . GLY A 1 113 ? 12.454 -14.373 -10.284 1.00 70.56 113 GLY A C 1
ATOM 897 O O . GLY A 1 113 ? 12.534 -15.207 -9.388 1.00 70.56 113 GLY A O 1
ATOM 898 N N . TRP A 1 114 ? 12.766 -13.091 -10.102 1.00 74.44 114 TRP A N 1
ATOM 899 C CA . TRP A 1 114 ? 13.015 -12.512 -8.793 1.00 74.44 114 TRP A CA 1
ATOM 900 C C . TRP A 1 114 ? 11.675 -12.094 -8.202 1.00 74.44 114 TRP A C 1
ATOM 902 O O . TRP A 1 114 ? 10.904 -11.396 -8.854 1.00 74.44 114 TRP A O 1
ATOM 912 N N . HIS A 1 115 ? 11.417 -12.501 -6.967 1.00 76.19 115 HIS A N 1
ATOM 913 C CA . HIS A 1 115 ? 10.237 -12.096 -6.217 1.00 76.19 115 HIS A CA 1
ATOM 914 C C . HIS A 1 115 ? 10.688 -11.153 -5.107 1.00 76.19 115 HIS A C 1
ATOM 916 O O . HIS A 1 115 ? 11.654 -11.442 -4.397 1.00 76.19 115 HIS A O 1
ATOM 922 N N . LEU A 1 116 ? 10.027 -10.008 -4.994 1.00 71.19 116 LEU A N 1
ATOM 923 C CA . LEU A 1 116 ? 10.236 -9.065 -3.908 1.00 71.19 116 LEU A CA 1
ATOM 924 C C . LEU A 1 116 ? 8.983 -9.054 -3.047 1.00 71.19 116 LEU A C 1
ATOM 926 O O . LEU A 1 116 ? 7.964 -8.504 -3.455 1.00 71.19 116 LEU A O 1
ATOM 930 N N . THR A 1 117 ? 9.089 -9.630 -1.859 1.00 76.62 117 THR A N 1
ATOM 931 C CA . THR A 1 117 ? 8.075 -9.494 -0.817 1.00 76.62 117 THR A CA 1
ATOM 932 C C . THR A 1 117 ? 8.409 -8.264 0.017 1.00 76.62 117 THR A C 1
ATOM 934 O O . THR A 1 117 ? 9.541 -8.115 0.488 1.00 76.62 117 THR A O 1
ATOM 937 N N . ILE A 1 118 ? 7.450 -7.354 0.156 1.00 73.88 118 ILE A N 1
ATOM 938 C CA . ILE A 1 118 ? 7.564 -6.174 1.010 1.00 73.88 118 ILE A CA 1
ATOM 939 C C . ILE A 1 118 ? 6.541 -6.310 2.129 1.00 73.88 118 ILE A C 1
ATOM 941 O O . ILE A 1 118 ? 5.339 -6.216 1.883 1.00 73.88 118 ILE A O 1
ATOM 945 N N . ASP A 1 119 ? 7.038 -6.500 3.347 1.00 75.62 119 ASP A N 1
ATOM 946 C CA . ASP A 1 119 ? 6.220 -6.551 4.552 1.00 75.62 119 ASP A CA 1
ATOM 947 C C . ASP A 1 119 ? 6.150 -5.164 5.195 1.00 75.62 119 ASP A C 1
ATOM 949 O O . ASP A 1 119 ? 7.167 -4.552 5.534 1.00 75.62 119 ASP A O 1
ATOM 953 N N . PHE A 1 120 ? 4.931 -4.672 5.372 1.00 73.31 120 PHE A N 1
ATOM 954 C CA . PHE A 1 120 ? 4.618 -3.451 6.089 1.00 73.31 120 PHE A CA 1
ATOM 955 C C . PHE A 1 120 ? 3.891 -3.809 7.381 1.00 73.31 120 PHE A C 1
ATOM 957 O O . PHE A 1 120 ? 2.800 -4.382 7.354 1.00 73.31 120 PHE A O 1
ATOM 964 N N . GLN A 1 121 ? 4.496 -3.442 8.509 1.00 76.06 121 GLN A N 1
ATOM 965 C CA . GLN A 1 121 ? 3.919 -3.639 9.831 1.00 76.06 121 GLN A CA 1
ATOM 966 C C . GLN A 1 121 ? 3.758 -2.289 10.526 1.00 76.06 121 GLN A C 1
ATOM 968 O O . GLN A 1 121 ? 4.743 -1.588 10.769 1.00 76.06 121 GLN A O 1
ATOM 973 N N . GLU A 1 122 ? 2.520 -1.921 10.850 1.00 75.50 122 GLU A N 1
ATOM 974 C CA . GLU A 1 122 ? 2.230 -0.676 11.559 1.00 75.50 122 GLU A CA 1
ATOM 975 C C . GLU A 1 122 ? 1.112 -0.855 12.584 1.00 75.50 122 GLU A C 1
ATOM 977 O O . GLU A 1 122 ? 0.049 -1.408 12.302 1.00 75.50 122 GLU A O 1
ATOM 982 N N . THR A 1 123 ? 1.360 -0.353 13.792 1.00 74.06 123 THR A N 1
ATOM 983 C CA . THR A 1 123 ? 0.398 -0.363 14.894 1.00 74.06 123 THR A CA 1
ATOM 984 C C . THR A 1 123 ? -0.145 1.043 15.090 1.00 74.06 123 THR A C 1
ATOM 986 O O . THR A 1 123 ? 0.606 1.971 15.395 1.00 74.06 123 THR A O 1
ATOM 989 N N . VAL A 1 124 ? -1.458 1.195 14.937 1.00 72.56 124 VAL A N 1
ATOM 990 C CA . VAL A 1 124 ? -2.177 2.449 15.162 1.00 72.56 124 VAL A CA 1
ATOM 991 C C . VAL A 1 124 ? -2.855 2.390 16.540 1.00 72.56 124 VAL A C 1
ATOM 993 O O . VAL A 1 124 ? -3.740 1.547 16.726 1.00 72.56 124 VAL A O 1
ATOM 996 N N . PRO A 1 125 ? -2.419 3.225 17.506 1.00 66.56 125 PRO A N 1
ATOM 997 C CA . PRO A 1 125 ? -2.965 3.276 18.862 1.00 66.56 125 PRO A CA 1
ATOM 998 C C . PRO A 1 125 ? -4.212 4.153 18.996 1.00 66.56 125 PRO A C 1
ATOM 1000 O O . PRO A 1 125 ? -4.383 5.076 18.166 1.00 66.56 125 PRO A O 1
#

Mean predicted aligned error: 12.65 Å

Sequence (125 aa):
MSVRKPGVDTDPSLISRALPVLLLILVVPAIYIVYRITPAYLDYHYMVTTARQMVHAGEAERMSGSQILNDFSANMRLNHIDTFQAGYLRIERDSGRTMLIFDYSIDVDILMGWHLTIDFQETVP

Solvent-accessible surface area (backbone atoms only — not comparable to full-atom values): 7527 Å² total; per-residue (Å²): 140,83,83,81,74,83,74,84,80,73,57,69,71,55,55,67,60,44,51,61,54,55,47,48,67,53,48,55,56,51,52,52,51,49,64,65,47,47,63,60,51,51,51,52,52,51,51,54,51,53,49,48,49,40,44,74,69,51,51,50,73,76,44,53,72,69,51,48,51,50,54,50,52,50,53,32,53,76,71,70,40,80,83,72,53,79,86,27,57,44,75,46,75,57,98,94,42,56,32,43,35,36,54,43,74,46,80,43,83,45,82,94,84,40,74,46,75,50,79,47,77,49,76,44,108

pLDDT: mean 72.87, std 8.58, range [42.44, 89.75]

Secondary structure (DSSP, 8-state):
-----------HHHHHHHHHHHHHHHHHHHHHHHHHHHHHHHHHHHHHHHHHHHHHTTHHHHS-HHHHHHHHHHHHHHTT-TT--GGGEEEEEETTEEEEEEEEEEEEEPGGG-EEEEEEEEEE-

Organism: NCBI:txid1768907

Foldseek 3Di:
DDDDDDDPPPPVVVVVVVVVVVVCVVVVLVVVVCVQCVVVVVLVVVLVV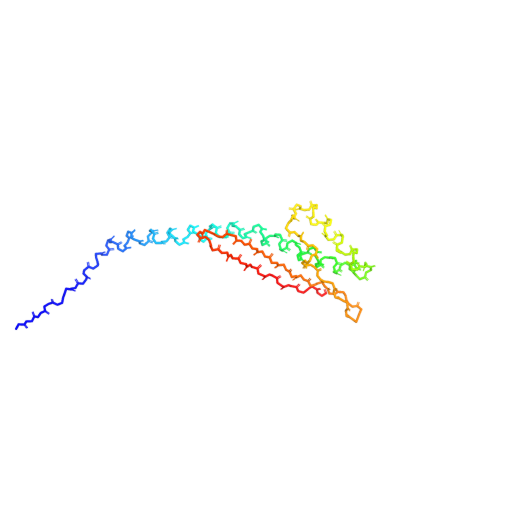VVLVCQVVCVQLVDDPVRVLVVSVVVCVVVVNPQDDSVQWDWDDDPSGIKTWGFHWDWDQGPPRDIDIDTDIDIRD

Nearest PDB structures (foldseek):
  3l1f-assembly1_A-2  TM=5.282E-01  e=1.162E+00  Bos taurus
  3l1e-assembly1_A-2  TM=5.290E-01  e=1.488E+00  Bos taurus
  1lws-assembly1_A  TM=3.826E-01  e=2.294E+00  Saccharomyces cerevisiae
  1ef0-assembly2_B-2  TM=2.588E-01  e=4.818E+00  Saccharomyces cerevisiae

Radius of gyration: 25.06 Å; Cα contacts (8 Å, |Δi|>4): 109; chains: 1; bounding box: 84×25×53 Å

InterPro domains:
  IPR032314 Protein of unknown function DUF4845 [PF16137] (36-120)